Protein AF-A0A526XMN4-F1 (afdb_monomer_lite)

Secondary structure (DSSP, 8-state):
--SEEEEE--SHHHHHHHHHHHHTT-EEEEE-SSSSTTTTS-HHHHHHHHHHHHHTT-EEE-HHHHHTT-

Foldseek 3Di:
DDQEDEQEALEPVSLVVQLVVLVVNHAYEYAYAAQFRVVVDDPVVCVVVVVVCVVSNYHYHYPVVVVVVD

Sequence (70 aa):
VPERLAVVGGGYIGLELGIAFAKLGAKVSVVEALPRVLAQYDAELTRPVVKRLTELGIEVIDEDAWLARI

Radius of gyration: 11.41 Å; chains: 1; bounding box: 30×28×24 Å

pLDDT: mean 95.72, std 3.73, range [81.81, 98.75]

Structure (mmCIF, N/CA/C/O backbone):
data_AF-A0A526XMN4-F1
#
_entry.id   AF-A0A526XMN4-F1
#
loop_
_atom_site.group_PDB
_atom_site.id
_atom_site.type_symbol
_atom_site.label_atom_id
_atom_site.label_alt_id
_atom_site.label_comp_id
_atom_site.label_asym_id
_atom_site.label_entity_id
_atom_site.label_seq_id
_atom_site.pdbx_PDB_ins_code
_atom_site.Cartn_x
_atom_site.Cartn_y
_atom_site.Cartn_z
_atom_site.occupancy
_atom_site.B_iso_or_equiv
_atom_si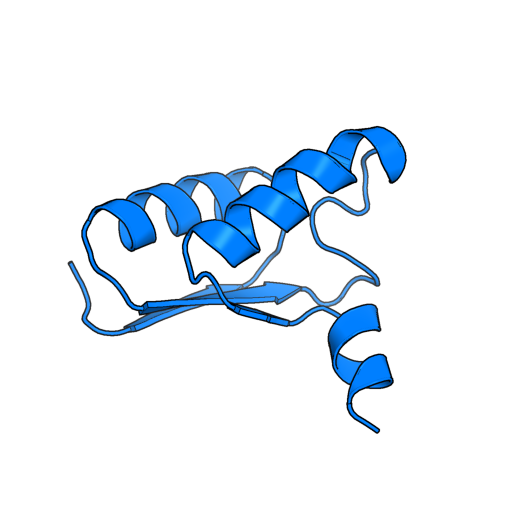te.auth_seq_id
_atom_site.auth_comp_id
_atom_site.auth_asym_id
_atom_site.auth_atom_id
_atom_site.pdbx_PDB_model_num
ATOM 1 N N . VAL A 1 1 ? -12.652 9.271 9.051 1.00 92.19 1 VAL A N 1
ATOM 2 C CA . VAL A 1 1 ? -12.152 8.698 7.776 1.00 92.19 1 VAL A CA 1
ATOM 3 C C . VAL A 1 1 ? -13.187 7.736 7.209 1.00 92.19 1 VAL A C 1
ATOM 5 O O . VAL A 1 1 ? -14.059 7.350 7.984 1.00 92.19 1 VAL A O 1
ATOM 8 N N . PRO A 1 2 ? -13.173 7.398 5.906 1.00 97.69 2 PRO A N 1
ATOM 9 C CA . PRO A 1 2 ? -14.094 6.395 5.366 1.00 97.69 2 PRO A CA 1
ATOM 10 C C . PRO A 1 2 ? -13.882 5.025 6.027 1.00 97.69 2 PRO A C 1
ATOM 12 O O . PRO A 1 2 ? -12.772 4.709 6.449 1.00 97.69 2 PRO A O 1
ATOM 15 N N . GLU A 1 3 ? -14.933 4.202 6.097 1.00 98.31 3 GLU A N 1
ATOM 16 C CA . GLU A 1 3 ? -14.830 2.828 6.622 1.00 98.31 3 GLU A CA 1
ATOM 17 C C . GLU A 1 3 ? -13.942 1.952 5.722 1.00 98.31 3 GLU A C 1
ATOM 19 O O . GLU A 1 3 ? -13.152 1.141 6.207 1.00 98.31 3 GLU A O 1
ATOM 24 N N . ARG A 1 4 ? -14.063 2.135 4.401 1.00 98.56 4 ARG A N 1
ATOM 25 C CA . ARG A 1 4 ? -13.299 1.437 3.364 1.00 98.56 4 ARG A CA 1
ATOM 26 C C . ARG A 1 4 ? -12.767 2.442 2.346 1.00 98.56 4 ARG A C 1
ATOM 28 O O . ARG A 1 4 ? -13.499 3.345 1.946 1.00 98.56 4 ARG A O 1
ATOM 35 N N . LEU A 1 5 ? -11.524 2.270 1.914 1.00 98.50 5 LEU A N 1
ATOM 36 C CA . LEU A 1 5 ? -10.866 3.096 0.906 1.00 98.50 5 LEU A CA 1
ATOM 37 C C . LEU A 1 5 ? -10.170 2.199 -0.119 1.00 98.50 5 LEU A C 1
ATOM 39 O O . LEU A 1 5 ? -9.306 1.405 0.239 1.00 98.50 5 LEU A O 1
ATOM 43 N N . ALA A 1 6 ? -10.519 2.371 -1.391 1.00 98.38 6 ALA A N 1
ATOM 44 C CA . ALA A 1 6 ? -9.761 1.810 -2.499 1.00 98.38 6 ALA A CA 1
ATOM 45 C C . ALA A 1 6 ? -8.809 2.878 -3.048 1.00 98.38 6 ALA A C 1
ATOM 47 O O . ALA A 1 6 ? -9.236 3.990 -3.366 1.00 98.38 6 ALA A O 1
ATOM 48 N N . VAL A 1 7 ? -7.531 2.537 -3.163 1.00 98.44 7 VAL A N 1
ATOM 49 C CA . VAL A 1 7 ? -6.510 3.347 -3.830 1.00 98.44 7 VAL A CA 1
ATOM 50 C C . VAL A 1 7 ? -6.186 2.678 -5.158 1.00 98.44 7 VAL A C 1
ATOM 52 O O . VAL A 1 7 ? -5.772 1.523 -5.175 1.00 98.44 7 VAL A O 1
ATOM 55 N N . VAL A 1 8 ? -6.378 3.390 -6.266 1.00 98.00 8 VAL A N 1
ATOM 56 C CA . VAL A 1 8 ? -6.041 2.898 -7.609 1.00 98.00 8 VAL A CA 1
ATOM 57 C C . VAL A 1 8 ? -4.705 3.510 -8.023 1.00 98.00 8 VAL A C 1
ATOM 59 O O . VAL A 1 8 ? -4.599 4.729 -8.154 1.00 98.00 8 VAL A O 1
ATOM 62 N N . GLY A 1 9 ? -3.697 2.658 -8.201 1.00 96.81 9 GLY A N 1
ATOM 63 C CA . GLY A 1 9 ? -2.301 3.018 -8.440 1.00 96.81 9 GLY A CA 1
ATOM 64 C C . GLY A 1 9 ? -1.419 2.797 -7.204 1.00 96.81 9 GLY A C 1
ATOM 65 O O . GLY A 1 9 ? -1.572 3.462 -6.180 1.00 96.81 9 GLY A O 1
ATOM 66 N N . GLY A 1 10 ? -0.443 1.897 -7.328 1.00 96.81 10 GLY A N 1
ATOM 67 C CA . GLY A 1 10 ? 0.547 1.497 -6.323 1.00 96.81 10 GLY A CA 1
ATOM 68 C C . GLY A 1 10 ? 1.855 2.293 -6.366 1.00 96.81 10 GLY A C 1
ATOM 69 O O . GLY A 1 10 ? 2.899 1.805 -5.927 1.00 96.81 10 GLY A O 1
ATOM 70 N N . GLY A 1 11 ? 1.824 3.510 -6.915 1.00 97.50 11 GLY A N 1
ATOM 71 C CA . GLY A 1 11 ? 2.932 4.467 -6.850 1.00 97.50 11 GLY A CA 1
ATOM 72 C C . GLY A 1 11 ? 3.075 5.110 -5.464 1.00 97.50 11 GLY A C 1
ATOM 73 O O . GLY A 1 11 ? 2.202 4.972 -4.607 1.00 97.50 11 GLY A O 1
ATOM 74 N N . TYR A 1 12 ? 4.158 5.866 -5.244 1.00 96.06 12 TYR A N 1
ATOM 75 C CA . TYR A 1 12 ? 4.471 6.428 -3.920 1.00 96.06 12 TYR A CA 1
ATOM 76 C C . TYR A 1 12 ? 3.340 7.303 -3.350 1.00 96.06 12 TYR A C 1
ATOM 78 O O . TYR A 1 12 ? 3.001 7.156 -2.182 1.00 96.06 12 TYR A O 1
ATOM 86 N N . ILE A 1 13 ? 2.680 8.122 -4.181 1.00 97.50 13 ILE A N 1
ATOM 87 C CA . ILE A 1 13 ? 1.551 8.972 -3.758 1.00 97.50 13 ILE A CA 1
ATOM 88 C C . ILE A 1 13 ? 0.386 8.121 -3.230 1.00 97.50 13 ILE A C 1
ATOM 90 O O . ILE A 1 13 ? -0.163 8.398 -2.163 1.00 97.50 13 ILE A O 1
ATOM 94 N N . GLY A 1 14 ? 0.009 7.074 -3.972 1.00 97.75 14 GLY A N 1
ATOM 95 C CA . GLY A 1 14 ? -1.083 6.180 -3.589 1.00 97.75 14 GLY A CA 1
ATOM 96 C C . GLY A 1 14 ? -0.784 5.458 -2.278 1.00 97.75 14 GLY A C 1
ATOM 97 O O . GLY A 1 14 ? -1.636 5.400 -1.391 1.00 97.75 14 GLY A O 1
ATOM 98 N N . LEU A 1 15 ? 0.452 4.981 -2.113 1.00 97.88 15 LEU A N 1
ATOM 99 C CA . LEU A 1 15 ? 0.882 4.316 -0.886 1.00 97.88 15 LEU A CA 1
ATOM 100 C C . LEU A 1 15 ? 0.934 5.265 0.315 1.00 97.88 15 LEU A C 1
ATOM 102 O O . LEU A 1 15 ? 0.464 4.895 1.387 1.00 97.88 15 LEU A O 1
ATOM 106 N N . GLU A 1 16 ? 1.451 6.485 0.162 1.00 97.88 16 GLU A N 1
ATOM 107 C CA . GLU A 1 16 ? 1.495 7.477 1.244 1.00 97.88 16 GLU A CA 1
ATOM 108 C C . GLU A 1 16 ? 0.092 7.814 1.760 1.00 97.88 16 GLU A C 1
ATOM 110 O O . GLU A 1 16 ? -0.156 7.774 2.970 1.00 97.88 16 GLU A O 1
ATOM 115 N N . LEU A 1 17 ? -0.849 8.075 0.847 1.00 98.00 17 LEU A N 1
ATOM 116 C CA . LEU A 1 17 ? -2.243 8.332 1.200 1.00 98.00 17 LEU A CA 1
ATOM 117 C C . LEU A 1 17 ? -2.901 7.089 1.807 1.00 98.00 17 LEU A C 1
ATOM 119 O O . LEU A 1 17 ? -3.542 7.187 2.853 1.00 98.00 17 LEU A O 1
ATOM 123 N N . GLY A 1 18 ? -2.701 5.913 1.209 1.00 98.25 18 GLY A N 1
ATOM 124 C CA . GLY A 1 18 ? -3.221 4.649 1.728 1.00 98.25 18 GLY A CA 1
ATOM 125 C C . GLY A 1 18 ? -2.754 4.372 3.158 1.00 98.25 18 GLY A C 1
ATOM 126 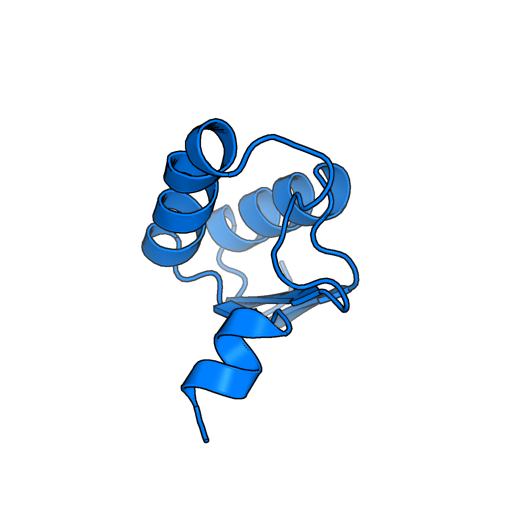O O . GLY A 1 18 ? -3.569 4.079 4.031 1.00 98.25 18 GLY A O 1
ATOM 127 N N . ILE A 1 19 ? -1.463 4.561 3.441 1.00 98.25 19 ILE A N 1
ATOM 128 C CA . ILE A 1 19 ? -0.888 4.420 4.786 1.00 98.25 19 ILE A CA 1
ATOM 129 C C . ILE A 1 19 ? -1.494 5.438 5.753 1.00 98.25 19 ILE A C 1
ATOM 131 O O . ILE A 1 19 ? -1.823 5.079 6.887 1.00 98.25 19 ILE A O 1
ATOM 135 N N . ALA A 1 20 ? -1.642 6.699 5.336 1.00 98.25 20 ALA A N 1
ATOM 136 C CA . ALA A 1 20 ? -2.239 7.731 6.176 1.00 98.25 20 ALA A CA 1
ATOM 137 C C . ALA A 1 20 ? -3.676 7.358 6.575 1.00 98.25 20 ALA A C 1
ATOM 139 O O . ALA A 1 20 ? -4.017 7.396 7.757 1.00 98.25 20 ALA A O 1
ATOM 140 N N . PHE A 1 21 ? -4.500 6.918 5.622 1.00 98.50 21 PHE A N 1
ATOM 141 C CA . PHE A 1 21 ? -5.875 6.502 5.895 1.00 98.50 21 PHE A CA 1
ATOM 142 C C . PHE A 1 21 ? -5.965 5.206 6.710 1.00 98.50 21 PHE A C 1
ATOM 144 O O . PHE A 1 21 ? -6.807 5.128 7.608 1.00 98.50 21 PHE A O 1
ATOM 151 N N . ALA A 1 22 ? -5.077 4.236 6.477 1.00 98.31 22 ALA A N 1
ATOM 152 C CA . ALA A 1 22 ? -5.001 3.014 7.277 1.00 98.31 22 ALA A CA 1
ATOM 153 C C . ALA A 1 22 ? -4.684 3.323 8.748 1.00 98.31 22 ALA A C 1
ATOM 155 O O . ALA A 1 22 ? -5.367 2.844 9.651 1.00 98.31 22 ALA A O 1
ATOM 156 N N . LYS A 1 23 ? -3.714 4.212 9.007 1.00 98.00 23 LYS A N 1
ATOM 157 C CA . LYS A 1 23 ? -3.374 4.670 10.367 1.00 98.00 23 LYS A CA 1
ATOM 158 C C . LYS A 1 23 ? -4.511 5.422 11.057 1.00 98.00 23 LYS A C 1
ATOM 160 O O . LYS A 1 23 ? -4.579 5.426 12.282 1.00 98.00 23 LYS A O 1
ATOM 165 N N . LEU A 1 24 ? -5.392 6.053 10.287 1.00 98.19 24 LEU A N 1
ATOM 166 C CA . LEU A 1 24 ? -6.591 6.715 10.798 1.00 98.19 24 LEU A CA 1
ATOM 167 C C . LEU A 1 24 ? -7.776 5.749 10.998 1.00 98.19 24 LEU A C 1
ATOM 169 O O . LEU A 1 24 ? -8.828 6.182 11.465 1.00 98.19 24 LEU A O 1
ATOM 173 N N . GLY A 1 25 ? -7.618 4.463 10.663 1.00 97.88 25 GLY A N 1
ATOM 174 C CA . GLY A 1 25 ? -8.600 3.403 10.908 1.00 97.88 25 GLY A CA 1
ATOM 175 C C . GLY A 1 25 ? -9.440 2.986 9.698 1.00 97.88 25 GLY A C 1
ATOM 176 O O . GLY A 1 25 ? -10.366 2.194 9.863 1.00 97.88 25 GLY A O 1
ATOM 177 N 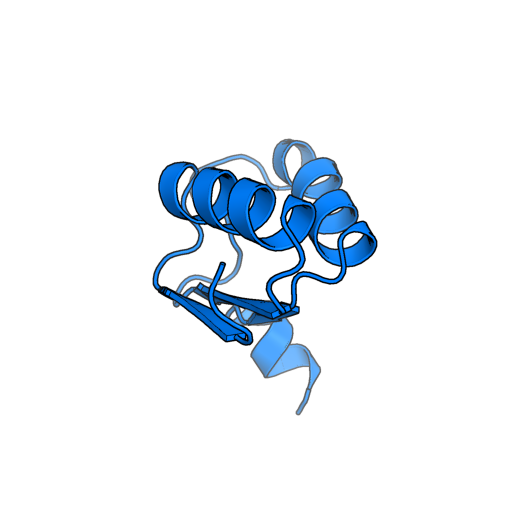N . ALA A 1 26 ? -9.155 3.490 8.494 1.00 98.62 26 ALA A N 1
ATOM 178 C CA . ALA A 1 26 ? -9.824 3.008 7.286 1.00 98.62 26 ALA A CA 1
ATOM 179 C C . ALA A 1 26 ? -9.325 1.603 6.912 1.00 98.62 26 ALA A C 1
ATOM 181 O O . ALA A 1 26 ? -8.132 1.316 7.011 1.00 98.62 26 ALA A O 1
ATOM 182 N N . LYS A 1 27 ? -10.212 0.741 6.408 1.00 98.56 27 LYS A N 1
ATOM 183 C CA . LYS A 1 27 ? -9.798 -0.486 5.713 1.00 98.56 27 LYS A CA 1
ATOM 184 C C . LYS A 1 27 ? -9.350 -0.112 4.307 1.00 98.56 27 LYS A C 1
ATOM 186 O O . LYS A 1 27 ? -10.167 0.376 3.527 1.00 98.56 27 LYS A O 1
ATOM 191 N N . VAL A 1 28 ? -8.072 -0.300 4.001 1.00 98.75 28 VAL A N 1
ATOM 192 C CA . VAL A 1 28 ? -7.478 0.165 2.742 1.00 98.75 28 VAL A CA 1
ATOM 193 C C . VAL A 1 28 ? -7.114 -1.017 1.854 1.00 98.75 28 VAL A C 1
ATOM 195 O O . VAL A 1 28 ? -6.428 -1.931 2.309 1.00 98.75 28 VAL A O 1
ATOM 198 N N . SER A 1 29 ? -7.521 -0.947 0.587 1.00 98.31 29 SER A N 1
ATOM 199 C CA . SER A 1 29 ? -7.037 -1.828 -0.479 1.00 98.31 29 SER A CA 1
ATOM 200 C C . SER A 1 29 ? -6.340 -0.984 -1.550 1.00 98.31 29 SER A C 1
ATOM 202 O O . SER A 1 29 ? -6.870 0.045 -1.974 1.00 98.31 29 SER A O 1
ATOM 204 N N . VAL A 1 30 ? -5.153 -1.400 -1.984 1.00 98.38 30 VAL A N 1
ATOM 205 C CA . VAL A 1 30 ? -4.374 -0.778 -3.061 1.00 98.38 30 VAL A CA 1
ATOM 206 C C . VAL A 1 30 ? -4.436 -1.689 -4.277 1.00 98.38 30 VAL A C 1
ATOM 208 O O . VAL A 1 30 ? -4.050 -2.850 -4.188 1.00 98.38 30 VAL A O 1
ATOM 211 N N . VAL A 1 31 ? -4.910 -1.159 -5.400 1.00 97.75 31 VAL A N 1
ATOM 212 C CA . VAL A 1 31 ? -4.999 -1.868 -6.678 1.00 97.75 31 VAL A CA 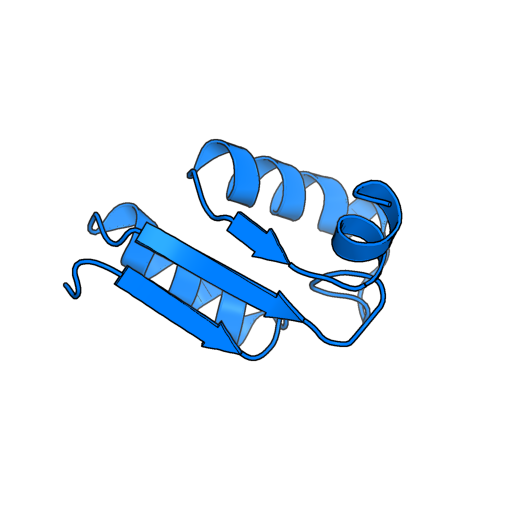1
ATOM 213 C C . VAL A 1 31 ? -3.930 -1.328 -7.616 1.00 97.75 31 VAL A C 1
ATOM 215 O O . VAL A 1 31 ? -3.897 -0.127 -7.887 1.00 97.75 31 VAL A O 1
ATOM 218 N N . GLU A 1 32 ? -3.072 -2.204 -8.118 1.00 96.94 32 GLU A N 1
ATOM 219 C CA . GLU A 1 32 ? -2.003 -1.895 -9.065 1.00 96.94 32 GLU A CA 1
ATOM 220 C C . GLU A 1 32 ? -2.124 -2.816 -10.283 1.00 96.94 32 GLU A C 1
ATOM 222 O O . GLU A 1 32 ? -2.424 -3.998 -10.155 1.00 96.94 32 GLU A O 1
ATOM 227 N N . ALA A 1 33 ? -1.949 -2.252 -11.477 1.00 95.81 33 ALA A N 1
ATOM 228 C CA . ALA A 1 33 ? -2.039 -2.994 -12.730 1.00 95.81 33 ALA A CA 1
ATOM 229 C C . ALA A 1 33 ? -0.694 -3.605 -13.147 1.00 95.81 33 ALA A C 1
ATOM 231 O O . ALA A 1 33 ? -0.665 -4.502 -13.978 1.00 95.81 33 ALA A O 1
ATOM 232 N N . LEU A 1 34 ? 0.414 -3.087 -12.619 1.00 95.88 34 LEU A N 1
ATOM 233 C CA . LEU A 1 34 ? 1.755 -3.622 -12.825 1.00 95.88 34 LEU A CA 1
ATOM 234 C C . LEU A 1 34 ? 2.006 -4.870 -11.951 1.00 95.88 34 LEU A C 1
ATOM 236 O O . LEU A 1 34 ? 1.273 -5.094 -10.986 1.00 95.88 34 LEU A O 1
ATOM 240 N N . PRO A 1 35 ? 3.089 -5.635 -12.220 1.00 95.19 35 PRO A N 1
ATOM 241 C CA . PRO A 1 35 ? 3.464 -6.820 -11.438 1.00 95.19 35 PRO A CA 1
ATOM 242 C C . PRO A 1 35 ? 3.490 -6.591 -9.926 1.00 95.19 35 PRO A C 1
ATOM 244 O O . PRO A 1 35 ? 3.051 -7.441 -9.163 1.00 95.19 35 PRO A O 1
ATOM 247 N N . ARG A 1 36 ? 3.942 -5.406 -9.493 1.00 95.31 36 ARG A N 1
ATOM 248 C CA . ARG A 1 36 ? 4.018 -5.018 -8.081 1.00 95.31 36 ARG A CA 1
ATOM 249 C C . ARG A 1 36 ? 3.790 -3.530 -7.864 1.00 95.31 36 ARG A C 1
ATOM 251 O O . ARG A 1 36 ? 4.086 -2.705 -8.732 1.00 95.31 36 ARG A O 1
ATOM 258 N N . VAL A 1 37 ? 3.396 -3.164 -6.648 1.00 96.88 37 VAL A N 1
ATOM 259 C CA . VAL A 1 37 ? 3.491 -1.770 -6.185 1.00 96.88 37 VAL A CA 1
ATOM 260 C C . VAL A 1 37 ? 4.938 -1.266 -6.266 1.00 96.88 37 VAL A C 1
ATOM 262 O O . VAL A 1 37 ? 5.893 -2.027 -6.098 1.00 96.88 37 VAL A O 1
ATOM 265 N N . LEU A 1 38 ? 5.118 0.033 -6.524 1.00 96.94 38 LEU A N 1
ATOM 266 C CA . LEU A 1 38 ? 6.439 0.646 -6.719 1.00 96.94 38 LEU A CA 1
ATOM 267 C C . LEU A 1 38 ? 7.295 -0.056 -7.797 1.00 96.94 38 LEU A C 1
ATOM 269 O O . LEU A 1 38 ? 8.521 -0.062 -7.694 1.00 96.94 38 LEU A O 1
ATOM 273 N N . ALA A 1 39 ? 6.681 -0.607 -8.852 1.00 95.31 39 ALA A N 1
ATOM 274 C CA . ALA A 1 39 ? 7.374 -1.344 -9.920 1.00 95.31 39 ALA A CA 1
ATOM 275 C C . ALA A 1 39 ? 8.530 -0.582 -10.599 1.00 95.31 39 ALA A C 1
ATOM 277 O O . ALA A 1 39 ? 9.424 -1.206 -11.165 1.00 95.31 39 ALA A O 1
ATOM 278 N N . GLN A 1 40 ? 8.541 0.753 -10.529 1.00 94.19 40 GLN A N 1
ATOM 279 C CA . GLN A 1 40 ? 9.612 1.599 -11.072 1.00 94.19 40 GLN A CA 1
ATOM 280 C C . GLN A 1 40 ? 10.903 1.595 -10.230 1.00 94.19 40 GLN A C 1
ATOM 282 O O . GLN A 1 40 ? 11.932 2.082 -10.691 1.00 94.19 40 GLN A O 1
ATOM 287 N N . TYR A 1 41 ? 10.860 1.071 -9.005 1.00 95.62 41 TYR A N 1
ATOM 288 C CA . TYR A 1 41 ? 11.993 1.003 -8.080 1.00 95.62 41 TYR A CA 1
ATOM 289 C C . TYR A 1 41 ? 12.505 -0.426 -7.961 1.00 95.62 41 TYR A C 1
ATOM 291 O O . TYR A 1 41 ? 11.745 -1.362 -8.167 1.00 95.62 41 TYR A O 1
ATOM 299 N N . ASP A 1 42 ? 13.759 -0.624 -7.564 1.00 96.12 42 ASP A N 1
ATOM 300 C CA . ASP A 1 42 ? 14.323 -1.962 -7.354 1.00 96.12 42 ASP A CA 1
ATOM 301 C C . ASP A 1 42 ? 13.501 -2.803 -6.349 1.00 96.12 42 ASP A C 1
ATOM 303 O O . ASP A 1 42 ? 12.986 -2.293 -5.347 1.00 96.12 42 ASP A O 1
ATOM 307 N N . ALA A 1 43 ? 13.342 -4.099 -6.629 1.00 93.69 43 ALA A N 1
ATOM 308 C CA . ALA A 1 43 ? 12.533 -4.998 -5.809 1.00 93.69 43 ALA A CA 1
ATOM 309 C C . ALA A 1 43 ? 13.050 -5.092 -4.370 1.00 93.69 43 ALA A C 1
ATOM 311 O O . ALA A 1 43 ? 12.256 -4.968 -3.437 1.00 93.69 43 ALA A O 1
ATOM 312 N N . GLU A 1 44 ? 14.363 -5.197 -4.170 1.00 95.50 44 GLU A N 1
ATOM 313 C CA . GLU A 1 44 ? 14.956 -5.309 -2.837 1.00 95.50 44 GLU A CA 1
ATOM 314 C C . GLU A 1 44 ? 14.733 -4.038 -2.011 1.00 95.50 44 GLU A C 1
ATOM 316 O O . GLU A 1 44 ? 14.484 -4.118 -0.807 1.00 95.50 44 GLU A O 1
ATOM 321 N N . LEU A 1 45 ? 14.715 -2.867 -2.658 1.00 96.00 45 LEU A N 1
ATOM 322 C CA . LEU A 1 45 ? 14.418 -1.593 -1.992 1.00 96.00 45 LEU A CA 1
ATOM 323 C C . LEU A 1 45 ? 12.949 -1.472 -1.572 1.00 96.00 45 LEU A C 1
A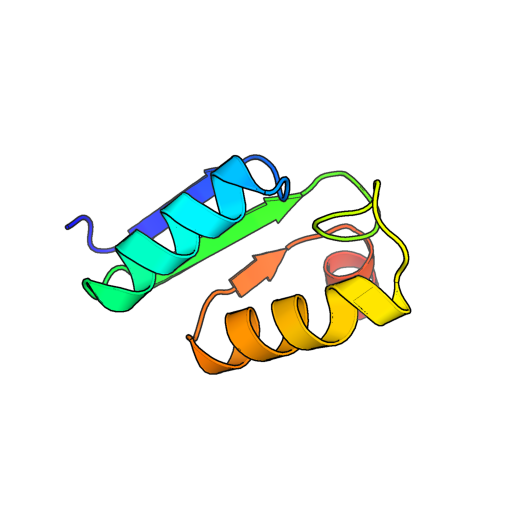TOM 325 O O . LEU A 1 45 ? 12.642 -0.840 -0.561 1.00 96.00 45 LEU A O 1
ATOM 329 N N . THR A 1 46 ? 12.031 -2.070 -2.332 1.00 95.19 46 THR A N 1
ATOM 330 C CA . THR A 1 46 ? 10.584 -1.973 -2.066 1.00 95.19 46 THR A CA 1
ATOM 331 C C . THR A 1 46 ? 10.057 -3.073 -1.144 1.00 95.19 46 THR A C 1
ATOM 333 O O . THR A 1 46 ? 9.025 -2.879 -0.501 1.00 95.19 46 THR A O 1
ATOM 336 N N . ARG A 1 47 ? 10.774 -4.196 -0.988 1.00 94.38 47 ARG A N 1
ATOM 337 C CA . ARG A 1 47 ? 10.382 -5.318 -0.110 1.00 94.38 47 ARG A CA 1
ATOM 338 C C . ARG A 1 47 ? 10.019 -4.896 1.323 1.00 94.38 47 ARG A C 1
ATOM 340 O O . ARG A 1 47 ? 8.971 -5.334 1.805 1.00 94.38 47 ARG A O 1
ATOM 347 N N . PRO A 1 48 ? 10.802 -4.047 2.023 1.00 96.38 48 PRO A N 1
ATOM 348 C CA . PRO A 1 48 ? 10.434 -3.591 3.364 1.00 96.38 48 PRO A CA 1
ATOM 349 C C . PRO A 1 48 ? 9.136 -2.776 3.384 1.00 96.38 48 PRO A C 1
ATOM 351 O O . PRO A 1 48 ? 8.374 -2.866 4.346 1.00 96.38 48 PRO A O 1
ATOM 354 N N . VAL A 1 49 ? 8.869 -2.006 2.322 1.00 95.81 49 VAL A N 1
ATOM 355 C CA . VAL A 1 49 ? 7.643 -1.209 2.188 1.00 95.81 49 VAL A CA 1
ATOM 356 C C . VAL A 1 49 ? 6.441 -2.133 2.061 1.00 95.81 49 VAL A C 1
ATOM 358 O O . VAL A 1 49 ? 5.509 -2.009 2.848 1.00 95.81 49 VAL A O 1
ATOM 361 N N . VAL A 1 50 ? 6.491 -3.106 1.146 1.00 94.38 50 VAL A N 1
ATOM 362 C CA . VAL A 1 50 ? 5.405 -4.081 0.947 1.00 94.38 50 VAL A CA 1
ATOM 363 C C . VAL A 1 50 ? 5.114 -4.845 2.236 1.00 94.38 50 VAL A C 1
ATOM 365 O O . VAL A 1 50 ? 3.965 -4.909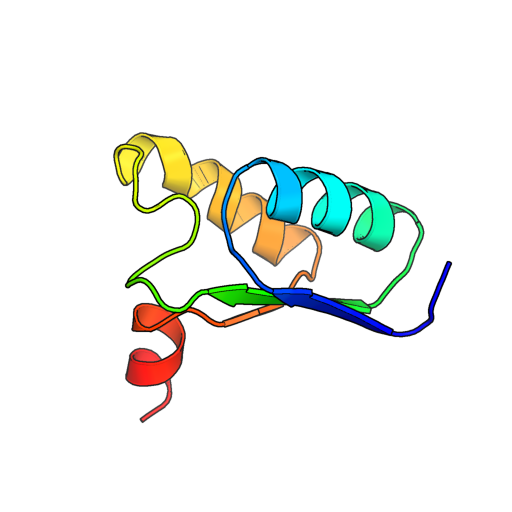 2.667 1.00 94.38 50 VAL A O 1
ATOM 368 N N . LYS A 1 51 ? 6.159 -5.324 2.926 1.00 95.62 51 LYS A N 1
ATOM 369 C CA . LYS A 1 51 ? 6.010 -5.969 4.238 1.00 95.62 51 LYS A CA 1
ATOM 370 C C . LYS A 1 51 ? 5.279 -5.061 5.232 1.00 95.62 51 LYS A C 1
ATOM 372 O O . LYS A 1 51 ? 4.379 -5.512 5.939 1.00 95.62 51 LYS A O 1
ATOM 377 N N . ARG A 1 52 ? 5.640 -3.775 5.276 1.00 96.88 52 ARG A N 1
ATOM 378 C CA . ARG A 1 52 ? 5.020 -2.813 6.190 1.00 96.88 52 ARG A CA 1
ATOM 379 C C . ARG A 1 52 ? 3.559 -2.525 5.842 1.00 96.88 52 ARG A C 1
ATOM 381 O O . ARG A 1 52 ? 2.767 -2.337 6.761 1.00 96.88 52 ARG A O 1
ATOM 388 N N . LEU A 1 53 ? 3.195 -2.508 4.558 1.00 97.06 53 LEU A N 1
ATOM 389 C CA . LEU A 1 53 ? 1.799 -2.386 4.120 1.00 97.06 53 LEU A CA 1
ATOM 390 C C . LEU A 1 53 ? 0.962 -3.554 4.659 1.00 97.06 53 LEU A C 1
ATOM 392 O O . LEU A 1 53 ? -0.071 -3.319 5.286 1.00 97.06 53 LEU A O 1
ATOM 396 N N . THR A 1 54 ? 1.451 -4.790 4.517 1.00 94.94 54 THR A N 1
ATOM 397 C CA . THR A 1 54 ? 0.783 -5.984 5.057 1.00 94.94 54 THR A CA 1
ATOM 398 C C . THR A 1 54 ? 0.635 -5.919 6.579 1.00 94.94 54 THR A C 1
ATOM 400 O O . THR A 1 54 ? -0.442 -6.185 7.105 1.00 94.94 54 THR A O 1
ATOM 403 N N . GLU A 1 55 ? 1.682 -5.512 7.306 1.00 97.25 55 GLU A N 1
ATOM 404 C CA . GLU A 1 55 ? 1.629 -5.335 8.768 1.00 97.25 55 GLU A CA 1
ATOM 405 C C . GLU A 1 55 ? 0.630 -4.253 9.216 1.00 97.25 55 GLU A C 1
ATOM 407 O O . GLU A 1 55 ? 0.115 -4.314 10.331 1.00 97.25 55 GLU A O 1
ATOM 412 N N . LEU A 1 56 ? 0.361 -3.255 8.369 1.00 97.44 56 LEU A N 1
ATOM 413 C CA . LEU A 1 56 ? -0.664 -2.232 8.597 1.00 97.44 56 LEU A CA 1
ATOM 414 C C . LEU A 1 56 ? -2.078 -2.704 8.217 1.00 97.44 56 LEU A C 1
ATOM 416 O O . LEU A 1 56 ? -3.024 -1.929 8.341 1.00 97.44 56 LEU A O 1
ATOM 420 N N . GLY A 1 57 ? -2.234 -3.951 7.763 1.00 97.25 57 GLY A N 1
ATOM 421 C CA . GLY A 1 57 ? -3.514 -4.499 7.316 1.00 97.25 57 GLY A CA 1
ATOM 422 C C . GLY A 1 57 ? -4.005 -3.903 5.997 1.00 97.25 57 GLY A C 1
ATOM 423 O O . GLY A 1 57 ? -5.200 -3.965 5.716 1.00 97.25 57 GLY A O 1
ATOM 424 N N . ILE A 1 58 ? -3.106 -3.305 5.210 1.00 98.44 58 ILE A N 1
ATOM 425 C CA . ILE A 1 58 ? -3.418 -2.804 3.872 1.00 98.44 58 ILE A CA 1
ATOM 426 C C . ILE A 1 58 ? -3.399 -3.995 2.917 1.00 98.44 58 ILE A C 1
ATOM 428 O O . ILE A 1 58 ? -2.395 -4.703 2.815 1.00 98.44 58 ILE A O 1
ATOM 432 N N . GLU A 1 59 ? -4.506 -4.212 2.215 1.00 97.56 59 GLU A N 1
ATOM 433 C CA . GLU A 1 59 ? -4.594 -5.235 1.178 1.00 97.56 59 GLU A CA 1
ATOM 434 C C . GLU A 1 59 ? -3.937 -4.713 -0.102 1.00 97.56 59 GLU A C 1
ATOM 436 O O . GLU A 1 59 ? -4.298 -3.647 -0.596 1.00 97.56 59 GLU A O 1
ATOM 441 N N . VAL A 1 60 ? -2.973 -5.453 -0.643 1.00 96.88 60 VAL A N 1
ATOM 442 C CA . VAL A 1 60 ? -2.320 -5.125 -1.915 1.00 96.88 60 VAL A CA 1
ATOM 443 C C . VAL A 1 60 ? -2.809 -6.103 -2.974 1.00 96.88 60 VAL A C 1
ATOM 445 O O . VAL A 1 60 ? -2.767 -7.316 -2.772 1.00 96.88 60 VAL A O 1
ATOM 448 N N . ILE A 1 61 ? -3.313 -5.557 -4.076 1.00 96.25 61 ILE A N 1
ATOM 449 C CA . ILE A 1 61 ? -3.858 -6.279 -5.221 1.00 96.25 61 ILE A CA 1
ATOM 450 C C . ILE A 1 61 ? -3.079 -5.806 -6.448 1.00 96.25 61 ILE A C 1
ATOM 452 O O . ILE A 1 61 ? -3.485 -4.862 -7.122 1.00 96.25 61 ILE A O 1
ATOM 456 N N . ASP A 1 62 ? -1.933 -6.430 -6.686 1.00 94.94 62 ASP A N 1
ATOM 457 C CA . ASP A 1 62 ? -1.142 -6.301 -7.910 1.00 94.94 62 ASP A CA 1
ATOM 458 C C . ASP A 1 62 ? -1.242 -7.586 -8.748 1.00 94.94 62 ASP A C 1
ATOM 460 O O . ASP A 1 62 ? -1.897 -8.552 -8.340 1.00 94.94 62 ASP A O 1
ATOM 464 N N . GLU A 1 63 ? -0.656 -7.591 -9.947 1.00 92.69 63 GLU A N 1
ATOM 465 C CA . GLU A 1 63 ? -0.710 -8.755 -10.840 1.00 92.69 63 GLU A CA 1
ATOM 466 C C . GLU A 1 63 ? -0.057 -9.992 -10.198 1.00 92.69 63 GLU A C 1
ATOM 468 O O . GLU A 1 63 ? -0.658 -11.069 -10.234 1.00 92.69 63 GLU A O 1
ATOM 473 N N . ASP A 1 64 ? 1.091 -9.845 -9.523 1.00 88.44 64 ASP A N 1
ATOM 474 C CA . ASP A 1 64 ? 1.765 -10.958 -8.842 1.00 88.44 64 ASP A CA 1
ATOM 475 C C . ASP A 1 64 ? 0.872 -11.561 -7.740 1.00 88.44 64 ASP A C 1
ATOM 477 O O . ASP A 1 64 ? 0.701 -12.783 -7.659 1.00 88.44 64 ASP A O 1
ATOM 481 N N . ALA A 1 65 ? 0.247 -10.723 -6.904 1.00 87.25 65 ALA A N 1
ATOM 482 C CA . ALA A 1 65 ? -0.663 -11.171 -5.853 1.00 87.25 65 ALA A CA 1
ATOM 483 C C . ALA A 1 65 ? -1.949 -11.795 -6.408 1.00 87.25 65 ALA A C 1
ATOM 485 O O . ALA A 1 65 ? -2.523 -12.680 -5.771 1.00 87.25 65 ALA A O 1
ATOM 486 N N . TRP A 1 66 ? -2.427 -11.343 -7.569 1.00 85.50 66 TRP A N 1
ATOM 487 C CA . TRP A 1 66 ? -3.611 -11.906 -8.215 1.00 85.50 66 TRP A CA 1
ATOM 488 C C . TRP A 1 66 ? -3.319 -13.293 -8.793 1.00 85.50 66 TRP A C 1
ATOM 490 O O . TRP A 1 66 ? -4.085 -14.230 -8.564 1.00 85.50 66 TRP A O 1
ATOM 500 N N . LEU A 1 67 ? -2.178 -13.445 -9.471 1.00 86.81 67 LEU A N 1
ATOM 501 C CA . LEU A 1 67 ? -1.716 -14.721 -10.020 1.00 86.81 67 LEU A CA 1
ATOM 502 C C . LEU A 1 67 ? -1.384 -15.744 -8.927 1.00 86.81 67 LEU A C 1
ATOM 504 O O . LEU A 1 67 ? -1.630 -16.927 -9.113 1.00 86.81 67 LEU A O 1
ATOM 508 N N . ALA A 1 68 ? -0.894 -15.314 -7.763 1.00 85.62 68 ALA A N 1
ATOM 509 C CA . ALA A 1 68 ? -0.638 -16.212 -6.634 1.00 85.62 68 ALA A CA 1
ATOM 510 C C . ALA A 1 68 ? -1.914 -16.805 -5.991 1.00 85.62 68 ALA A C 1
ATOM 512 O O . ALA A 1 68 ? -1.814 -17.664 -5.113 1.00 85.62 68 ALA A O 1
ATOM 513 N N . ARG A 1 69 ? -3.108 -16.321 -6.367 1.00 83.94 69 ARG A N 1
ATOM 514 C CA . ARG A 1 69 ? -4.408 -16.764 -5.824 1.00 83.94 69 ARG A CA 1
ATOM 515 C C . ARG A 1 69 ? -5.134 -17.772 -6.722 1.00 83.94 69 ARG A C 1
ATOM 517 O O . ARG A 1 69 ? -6.177 -18.275 -6.297 1.00 83.94 69 ARG A O 1
ATOM 524 N N . ILE A 1 70 ? -4.617 -18.040 -7.922 1.00 81.81 70 ILE A N 1
ATOM 525 C CA . ILE A 1 70 ? -5.119 -19.053 -8.867 1.00 81.81 70 ILE A CA 1
ATOM 526 C C . ILE A 1 70 ? -4.190 -20.267 -8.904 1.00 81.81 70 ILE A C 1
ATOM 528 O O . ILE A 1 70 ? -4.712 -21.363 -9.201 1.00 81.81 70 ILE A O 1
#